Protein AF-A0A1G1WX77-F1 (afdb_monomer)

Radius of gyration: 16.4 Å; Cα contacts (8 Å, |Δi|>4): 19; chains: 1; bounding box: 46×33×35 Å

Organism: NCBI:txid1802605

Foldseek 3Di:
DDDPPPDDDDDPPDDDDDDDADDVRDDPDPDPLSVVVVVLVVVCVVDPVNVPDPVPRPPPPPPPPDD

Secondary structure (DSSP, 8-state):
-PPTT---PPPTT---------GGG--S-SSHHHHHHHHHHHHHHH-TTTSS-GGGS-----S----

Solvent-accessible surface area (backbone atoms only — not comparable to full-atom values): 4828 Å² total; per-residue (Å²): 130,83,63,91,86,67,82,77,85,81,59,90,90,64,86,79,89,86,78,93,73,30,79,95,73,39,79,75,58,88,47,73,64,55,49,52,54,49,52,51,51,51,50,37,74,74,35,84,85,51,70,81,47,85,85,73,60,77,80,85,64,76,90,82,78,76,132

pLDDT: mean 71.07, std 13.5, range [36.53, 85.81]

Mean predicted aligned error: 11.55 Å

Sequence (67 aa):
MPAKNSVKQFNEGGYYHLYNRGVEKRNTFLDQQDYTVFLAYLKKYLDPNLGS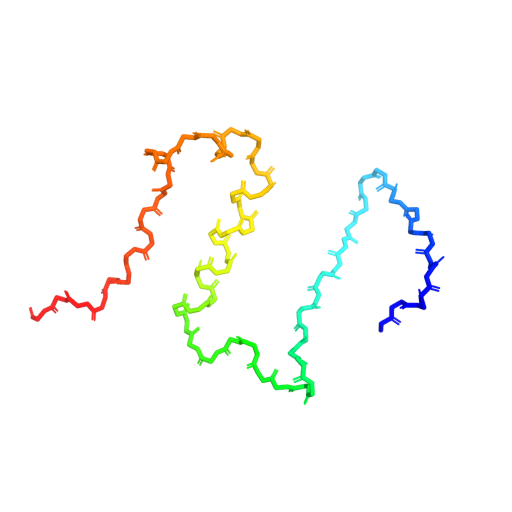DPRKIPSYRCSLCVI

Structure (mmCIF, N/CA/C/O backbone):
data_AF-A0A1G1WX77-F1
#
_entry.id   AF-A0A1G1WX77-F1
#
loop_
_atom_site.group_PDB
_atom_site.id
_atom_site.type_symbol
_atom_site.label_atom_id
_atom_site.label_alt_id
_atom_site.label_comp_id
_atom_site.label_asym_id
_atom_site.label_entity_id
_atom_site.label_seq_id
_atom_site.pdbx_PDB_ins_code
_atom_site.Cartn_x
_atom_site.Cartn_y
_atom_site.Cartn_z
_atom_site.occupancy
_atom_site.B_iso_or_equiv
_atom_site.auth_seq_id
_atom_site.auth_comp_id
_atom_site.auth_asym_id
_atom_site.auth_atom_id
_atom_site.pdbx_PDB_model_num
ATOM 1 N N . MET A 1 1 ? 5.723 -8.931 9.282 1.00 48.59 1 MET A N 1
ATOM 2 C CA . MET A 1 1 ? 6.681 -7.991 8.660 1.00 48.59 1 MET A CA 1
ATOM 3 C C . MET A 1 1 ? 7.926 -8.788 8.327 1.00 48.59 1 MET A C 1
ATOM 5 O O . MET A 1 1 ? 8.364 -9.517 9.208 1.00 48.59 1 MET A O 1
ATOM 9 N N . PRO A 1 2 ? 8.444 -8.736 7.090 1.00 52.31 2 PRO A N 1
ATOM 10 C CA . PRO A 1 2 ? 9.742 -9.332 6.788 1.00 52.31 2 PRO A CA 1
ATOM 11 C C . PRO A 1 2 ? 10.836 -8.598 7.577 1.00 52.31 2 PRO A C 1
ATOM 13 O O . PRO A 1 2 ? 10.699 -7.405 7.859 1.00 52.31 2 PRO A O 1
ATOM 16 N N . ALA A 1 3 ? 11.895 -9.312 7.955 1.00 64.50 3 ALA A N 1
ATOM 17 C CA . ALA A 1 3 ? 13.048 -8.716 8.619 1.00 64.50 3 ALA A CA 1
ATOM 18 C C . ALA A 1 3 ? 13.698 -7.649 7.717 1.00 64.50 3 ALA A C 1
ATOM 20 O O . ALA A 1 3 ? 13.718 -7.790 6.489 1.00 64.50 3 ALA A O 1
ATOM 21 N N . LYS A 1 4 ? 14.229 -6.580 8.326 1.00 51.91 4 LYS A N 1
ATOM 22 C CA . LYS A 1 4 ? 15.046 -5.577 7.622 1.00 51.91 4 LYS A CA 1
ATOM 23 C C . LYS A 1 4 ? 16.166 -6.313 6.860 1.00 51.91 4 LYS A C 1
ATOM 25 O O . LYS A 1 4 ? 16.798 -7.192 7.434 1.00 51.91 4 LYS A O 1
ATOM 30 N N . ASN A 1 5 ? 16.375 -5.971 5.586 1.00 62.22 5 ASN A N 1
ATOM 31 C CA . ASN A 1 5 ? 17.334 -6.592 4.650 1.00 62.22 5 ASN A CA 1
ATOM 32 C C . ASN A 1 5 ? 17.021 -8.021 4.155 1.00 62.22 5 ASN A C 1
ATOM 34 O O . ASN A 1 5 ? 17.899 -8.688 3.614 1.00 62.22 5 ASN A O 1
ATOM 38 N N . SER A 1 6 ? 15.778 -8.497 4.255 1.00 62.06 6 SER A N 1
ATOM 39 C CA . SER A 1 6 ? 15.382 -9.717 3.540 1.00 62.06 6 SER A CA 1
ATOM 40 C C . SER A 1 6 ? 15.301 -9.448 2.030 1.00 62.06 6 SER A C 1
ATOM 42 O O . SER A 1 6 ? 14.396 -8.753 1.563 1.00 62.06 6 SER A O 1
ATOM 44 N N . VAL A 1 7 ? 16.248 -9.996 1.262 1.00 68.06 7 VAL A N 1
ATOM 45 C CA . VAL A 1 7 ? 16.173 -10.036 -0.205 1.00 68.06 7 VAL A CA 1
ATOM 46 C C . VAL A 1 7 ? 15.053 -11.005 -0.581 1.00 68.06 7 VAL A C 1
ATOM 48 O O . VAL A 1 7 ? 15.178 -12.213 -0.389 1.00 68.06 7 VAL A O 1
ATOM 51 N N . LYS A 1 8 ? 13.928 -10.481 -1.075 1.00 70.81 8 LYS A N 1
ATOM 52 C CA . LYS A 1 8 ? 12.841 -11.313 -1.600 1.00 70.81 8 LYS A CA 1
ATOM 53 C C . LYS A 1 8 ? 13.204 -11.767 -3.008 1.00 70.81 8 LYS A C 1
ATOM 55 O O . LYS A 1 8 ? 13.301 -10.938 -3.907 1.00 70.81 8 LYS A O 1
ATOM 60 N N . GLN A 1 9 ? 13.376 -13.072 -3.196 1.00 74.25 9 GLN A N 1
ATOM 61 C CA . GLN A 1 9 ? 13.364 -13.662 -4.531 1.00 74.25 9 GLN A CA 1
ATOM 62 C C . GLN A 1 9 ? 11.920 -13.673 -5.034 1.00 74.25 9 GLN A C 1
ATOM 64 O O . GLN A 1 9 ? 11.034 -14.277 -4.423 1.00 74.25 9 GLN A O 1
ATOM 69 N N . PHE A 1 10 ? 11.681 -12.925 -6.108 1.00 79.00 10 PHE A N 1
ATOM 70 C CA . PHE A 1 10 ? 10.418 -12.953 -6.826 1.00 79.00 10 PHE A CA 1
ATOM 71 C C . PHE A 1 10 ? 10.523 -14.021 -7.910 1.00 79.00 10 PHE A C 1
ATOM 73 O O . PHE A 1 10 ? 11.398 -13.934 -8.766 1.00 79.00 10 PHE A O 1
ATOM 80 N N . ASN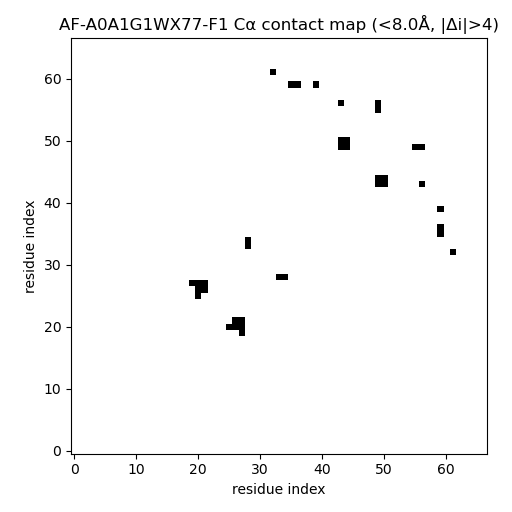 A 1 11 ? 9.660 -15.032 -7.843 1.00 80.88 11 ASN A N 1
ATOM 81 C CA . ASN A 1 11 ? 9.610 -16.095 -8.839 1.00 80.88 11 ASN A CA 1
ATOM 82 C C . ASN A 1 11 ? 8.572 -15.725 -9.900 1.00 80.88 11 ASN A C 1
ATOM 84 O O . ASN A 1 11 ? 7.498 -15.207 -9.574 1.00 80.88 11 ASN A O 1
ATOM 88 N N . GLU A 1 12 ? 8.876 -16.011 -11.163 1.00 83.81 12 GLU A N 1
ATOM 89 C CA . GLU A 1 12 ? 7.934 -15.820 -12.266 1.00 83.81 12 GLU A CA 1
ATOM 90 C C . GLU A 1 12 ? 6.691 -16.701 -12.051 1.00 83.81 12 GLU A C 1
ATOM 92 O O . GLU A 1 12 ? 6.796 -17.886 -11.740 1.00 83.81 12 GLU A O 1
ATOM 97 N N . GLY A 1 13 ? 5.498 -16.101 -12.142 1.00 83.38 13 GLY A N 1
ATOM 98 C CA . GLY A 1 13 ? 4.221 -16.786 -11.891 1.00 83.38 13 GLY A CA 1
ATOM 99 C C . GLY A 1 13 ? 3.822 -16.937 -10.415 1.00 83.38 13 GLY A C 1
ATOM 100 O O . GLY A 1 13 ? 2.812 -17.574 -10.120 1.00 83.38 13 GLY A O 1
ATOM 101 N N . GLY A 1 14 ? 4.575 -16.358 -9.473 1.00 80.69 14 GLY A N 1
ATOM 102 C CA . GLY A 1 14 ? 4.217 -16.372 -8.053 1.00 80.69 14 GLY A CA 1
ATOM 103 C C . GLY A 1 14 ? 3.024 -15.466 -7.719 1.00 80.69 14 GLY A C 1
ATOM 104 O O . GLY A 1 14 ? 2.983 -14.302 -8.114 1.00 80.69 14 GLY A O 1
ATOM 105 N N . TYR A 1 15 ? 2.079 -15.973 -6.923 1.00 80.25 15 TYR A N 1
ATOM 106 C CA . TYR A 1 15 ? 1.013 -15.163 -6.326 1.00 80.25 15 TYR A CA 1
ATOM 107 C C . TYR A 1 15 ? 1.460 -14.628 -4.965 1.00 80.25 15 TYR A C 1
ATOM 109 O O . TYR A 1 15 ? 1.873 -15.386 -4.087 1.00 80.25 15 TYR A O 1
ATOM 117 N N . TYR A 1 16 ? 1.354 -13.314 -4.772 1.00 81.69 16 TYR A N 1
ATOM 118 C CA . TYR A 1 16 ? 1.759 -12.648 -3.536 1.00 81.69 16 TYR A CA 1
ATOM 119 C C . TYR A 1 16 ? 0.567 -11.960 -2.877 1.00 81.69 16 TYR A C 1
ATOM 121 O O . TYR A 1 16 ? -0.151 -11.190 -3.511 1.00 81.69 16 TYR A O 1
ATOM 129 N N . HIS A 1 17 ? 0.390 -12.187 -1.576 1.00 79.19 17 HIS A N 1
ATOM 130 C CA . HIS A 1 17 ? -0.606 -11.471 -0.787 1.00 79.19 17 HIS A CA 1
ATOM 131 C C . HIS A 1 17 ? -0.007 -10.180 -0.218 1.00 79.19 17 HIS A C 1
ATOM 133 O O . HIS A 1 17 ? 0.905 -10.216 0.614 1.00 79.19 17 HIS A O 1
ATOM 139 N N . LEU A 1 18 ? -0.525 -9.033 -0.660 1.00 77.25 18 LEU A N 1
ATOM 140 C CA . LEU A 1 18 ? -0.230 -7.732 -0.063 1.00 77.25 18 LEU A CA 1
ATOM 141 C C . LEU A 1 18 ? -1.244 -7.427 1.038 1.00 77.25 18 LEU A C 1
ATOM 143 O O . LEU A 1 18 ? -2.450 -7.479 0.820 1.00 77.25 18 LEU A O 1
ATOM 147 N N . TYR A 1 19 ? -0.738 -7.049 2.209 1.00 77.69 19 TYR A N 1
ATOM 148 C CA . TYR A 1 19 ? -1.552 -6.582 3.325 1.00 77.69 19 TYR A CA 1
ATOM 149 C C . TYR A 1 19 ? -1.064 -5.195 3.732 1.00 77.69 19 TYR A C 1
ATOM 151 O O . TYR A 1 19 ? 0.076 -5.053 4.184 1.00 77.69 19 TYR A O 1
ATOM 159 N N . ASN A 1 20 ? -1.921 -4.183 3.617 1.00 77.62 20 ASN A N 1
ATOM 160 C CA . ASN A 1 20 ? -1.647 -2.871 4.192 1.00 77.62 20 ASN A CA 1
ATOM 161 C C . ASN A 1 20 ? -2.048 -2.883 5.668 1.00 77.62 20 ASN A C 1
ATOM 163 O O . ASN A 1 20 ? -3.188 -3.194 6.008 1.00 77.62 20 ASN A O 1
ATOM 167 N N . ARG A 1 21 ? -1.102 -2.559 6.552 1.00 78.81 21 ARG A N 1
ATOM 168 C CA . ARG A 1 21 ? -1.368 -2.311 7.974 1.00 78.81 21 ARG A CA 1
ATOM 169 C C . ARG A 1 21 ? -1.040 -0.860 8.277 1.00 78.81 21 ARG A C 1
ATOM 171 O O . ARG A 1 21 ? 0.059 -0.413 7.951 1.00 78.81 21 ARG A O 1
ATOM 178 N N . GLY A 1 22 ? -1.966 -0.159 8.921 1.00 75.88 22 GLY A N 1
ATOM 179 C CA . GLY A 1 22 ? -1.724 1.197 9.391 1.00 75.88 22 GLY A CA 1
ATOM 180 C C . GLY A 1 22 ? -0.646 1.232 10.469 1.00 75.88 22 GLY A C 1
ATOM 181 O O . GLY A 1 22 ? -0.418 0.250 11.187 1.00 75.88 22 GLY A O 1
ATOM 182 N N . VAL A 1 23 ? 0.010 2.385 10.590 1.00 76.44 23 VAL A N 1
ATOM 183 C CA . VAL A 1 23 ? 0.896 2.682 11.720 1.00 76.44 23 VAL A CA 1
ATOM 184 C C . VAL A 1 23 ? 0.096 2.484 13.011 1.00 76.44 23 VAL A C 1
ATOM 186 O O . VAL A 1 23 ? -1.079 2.840 13.076 1.00 76.44 23 VAL A O 1
ATOM 189 N N . GLU A 1 24 ? 0.697 1.818 14.000 1.00 83.81 24 GLU A N 1
ATOM 190 C CA . GLU A 1 24 ? 0.026 1.439 15.257 1.00 83.81 24 GLU A CA 1
ATOM 191 C C . GLU A 1 24 ? -1.246 0.586 15.084 1.00 83.81 24 GLU A C 1
ATOM 193 O O . GLU A 1 24 ? -2.137 0.611 15.927 1.00 83.81 24 GLU A O 1
ATOM 198 N N . LYS A 1 25 ? -1.338 -0.206 14.003 1.00 77.00 25 LYS A N 1
ATOM 199 C CA . LYS A 1 25 ? -2.503 -1.063 13.692 1.00 77.00 25 LYS A CA 1
ATOM 200 C C . LYS A 1 25 ? -3.818 -0.291 13.534 1.00 77.00 25 LYS A C 1
ATOM 202 O O . LYS A 1 25 ? -4.889 -0.878 13.658 1.00 77.00 25 LYS A O 1
ATOM 207 N N . ARG A 1 26 ? -3.751 1.007 13.245 1.00 79.06 26 ARG A N 1
ATOM 208 C CA . ARG A 1 26 ? -4.941 1.803 12.946 1.00 79.06 26 ARG A CA 1
ATOM 209 C C . ARG A 1 26 ? -5.542 1.363 11.611 1.00 79.06 26 ARG A C 1
ATOM 211 O O . ARG A 1 26 ? -4.824 0.894 10.721 1.00 79.06 26 ARG A O 1
ATOM 218 N N . ASN A 1 27 ? -6.850 1.542 11.462 1.00 77.25 27 ASN A N 1
ATOM 219 C CA . ASN A 1 27 ? -7.524 1.304 10.191 1.00 77.25 27 ASN A CA 1
ATOM 220 C C . ASN A 1 27 ? -7.004 2.312 9.157 1.00 77.25 27 ASN A C 1
ATOM 222 O O . ASN A 1 27 ? -7.105 3.518 9.358 1.00 77.25 27 ASN A O 1
ATOM 226 N N . THR A 1 28 ? -6.390 1.816 8.078 1.00 73.81 28 THR A N 1
ATOM 227 C CA . THR A 1 28 ? -5.823 2.649 6.998 1.00 73.81 28 THR A CA 1
ATOM 228 C C . THR A 1 28 ? -6.896 3.193 6.062 1.00 73.81 28 THR A C 1
ATOM 230 O O . THR A 1 28 ? -6.716 4.256 5.484 1.00 73.81 28 THR A O 1
ATOM 233 N N . PHE A 1 29 ? -8.003 2.466 5.925 1.00 81.31 29 PHE A N 1
ATOM 234 C CA . PHE A 1 29 ? -9.148 2.856 5.116 1.00 81.31 29 PHE A CA 1
ATOM 235 C C . PHE A 1 29 ? -10.335 2.983 6.060 1.00 81.31 29 PHE A C 1
ATOM 237 O O . PHE A 1 29 ? -10.772 1.983 6.635 1.00 81.31 29 PHE A O 1
ATOM 244 N N . LEU A 1 30 ? -10.768 4.218 6.295 1.00 79.69 30 LEU A N 1
ATOM 245 C CA . LEU A 1 30 ? -11.918 4.519 7.145 1.00 79.69 30 LEU A CA 1
ATOM 246 C C . LEU A 1 30 ? -13.191 4.600 6.306 1.00 79.69 30 LEU A C 1
ATOM 248 O O . LEU A 1 30 ? -14.245 4.187 6.779 1.00 79.69 30 LEU A O 1
ATOM 252 N N . ASP A 1 31 ? -13.065 5.064 5.061 1.00 82.56 31 ASP A N 1
ATOM 253 C CA . ASP A 1 31 ? -14.168 5.175 4.120 1.00 82.56 31 ASP A CA 1
ATOM 254 C C . ASP A 1 31 ? -13.911 4.425 2.798 1.00 82.56 31 ASP A C 1
ATOM 256 O O . ASP A 1 31 ? -12.774 4.131 2.403 1.00 82.56 31 ASP A O 1
ATOM 260 N N . GLN A 1 32 ? -14.994 4.113 2.084 1.00 81.94 32 GLN A N 1
ATOM 261 C CA . GLN A 1 32 ? -14.938 3.461 0.776 1.00 81.94 32 GLN A CA 1
ATOM 262 C C . GLN A 1 32 ? -14.269 4.356 -0.282 1.00 81.94 32 GLN A C 1
ATOM 264 O O . GLN A 1 32 ? -13.642 3.849 -1.225 1.00 81.94 32 GLN A O 1
ATOM 269 N N . GLN A 1 33 ? -14.338 5.681 -0.115 1.00 81.44 33 GLN A N 1
ATOM 270 C CA . GLN A 1 33 ? -13.656 6.627 -0.989 1.00 81.44 33 GLN A CA 1
ATOM 271 C C . GLN A 1 33 ? -12.130 6.505 -0.875 1.00 81.44 33 GLN A C 1
ATOM 273 O O . GLN A 1 33 ? -11.458 6.425 -1.907 1.00 81.44 33 GLN A O 1
ATOM 278 N N . ASP A 1 34 ? -11.587 6.383 0.342 1.00 81.62 34 ASP A N 1
ATOM 279 C CA . ASP A 1 34 ? -10.144 6.201 0.573 1.00 81.62 34 ASP A CA 1
ATOM 280 C C . ASP A 1 34 ? -9.627 4.930 -0.109 1.00 81.62 34 ASP A C 1
ATOM 282 O O . ASP A 1 34 ? -8.575 4.926 -0.757 1.00 81.62 34 ASP A O 1
ATOM 286 N N . TYR A 1 35 ? -10.400 3.845 -0.010 1.00 82.62 35 TYR A N 1
ATOM 287 C CA . TYR A 1 35 ? -10.080 2.578 -0.662 1.00 82.62 35 TYR A CA 1
ATOM 288 C C . TYR A 1 35 ? -10.050 2.711 -2.192 1.00 82.62 35 TYR A C 1
ATOM 290 O O . TYR A 1 35 ? -9.129 2.223 -2.853 1.00 82.62 35 TYR A O 1
ATOM 298 N N . THR A 1 36 ? -11.026 3.419 -2.763 1.00 84.31 36 THR A N 1
ATOM 299 C CA . THR A 1 36 ? -11.129 3.624 -4.215 1.00 84.31 36 THR A CA 1
ATOM 300 C C . THR A 1 36 ? -9.960 4.455 -4.745 1.00 84.31 36 THR A C 1
ATOM 302 O O . THR A 1 36 ? -9.360 4.111 -5.767 1.00 84.31 36 THR A O 1
ATOM 305 N N . VAL A 1 37 ? -9.583 5.507 -4.015 1.00 84.25 37 VAL A N 1
ATOM 306 C CA . VAL A 1 37 ? -8.423 6.350 -4.332 1.00 84.25 37 VAL A CA 1
ATOM 307 C C . VAL A 1 37 ? -7.117 5.556 -4.223 1.00 84.25 37 VAL A C 1
ATOM 309 O O . VAL A 1 37 ? -6.241 5.675 -5.081 1.00 84.25 37 VAL A O 1
ATOM 312 N N . PHE A 1 38 ? -6.977 4.683 -3.227 1.00 84.75 38 PHE A N 1
ATOM 313 C CA . PHE A 1 38 ? -5.805 3.814 -3.126 1.00 84.75 38 PHE A CA 1
ATOM 314 C C . PHE A 1 38 ? -5.685 2.847 -4.315 1.00 84.75 38 PHE A C 1
ATOM 316 O O . PHE A 1 38 ? -4.610 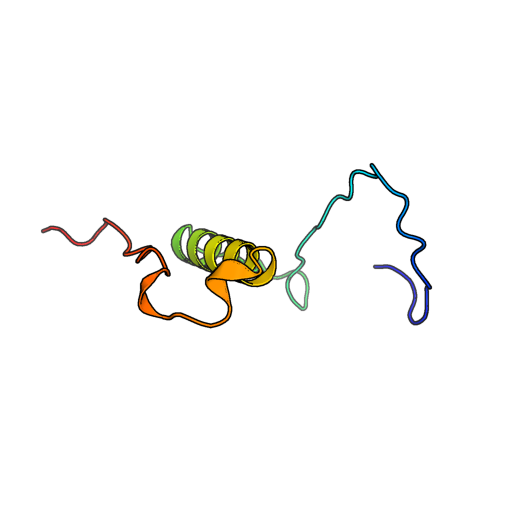2.733 -4.909 1.00 84.75 38 PHE A O 1
ATOM 323 N N . LEU A 1 39 ? -6.783 2.195 -4.716 1.00 84.25 39 LEU A N 1
ATOM 324 C CA . LEU A 1 39 ? -6.792 1.307 -5.886 1.00 84.25 39 LEU A CA 1
ATOM 325 C C . LEU A 1 39 ? -6.454 2.043 -7.186 1.00 84.25 39 LEU A C 1
ATOM 327 O O . LEU A 1 39 ? -5.753 1.502 -8.042 1.00 84.25 39 LEU A O 1
ATOM 331 N N . ALA A 1 40 ? -6.937 3.273 -7.330 1.00 83.38 40 ALA A N 1
ATOM 332 C CA . ALA A 1 40 ? -6.608 4.153 -8.438 1.00 83.38 40 ALA A CA 1
ATOM 333 C C . ALA A 1 40 ? -5.102 4.418 -8.555 1.00 83.38 40 ALA A C 1
ATOM 335 O O . ALA A 1 40 ? -4.519 4.264 -9.632 1.00 83.38 40 ALA A O 1
ATOM 336 N N . TYR A 1 41 ? -4.462 4.778 -7.442 1.00 82.56 41 TYR A N 1
ATOM 337 C CA . TYR A 1 41 ? -3.016 4.977 -7.410 1.00 82.56 41 TYR A CA 1
ATOM 338 C C . TYR A 1 41 ? -2.260 3.684 -7.701 1.00 82.56 41 TYR A C 1
ATOM 340 O O . TYR A 1 41 ? -1.315 3.708 -8.485 1.00 82.56 41 TYR A O 1
ATOM 348 N N . LEU A 1 42 ? -2.691 2.556 -7.131 1.00 85.81 42 LEU A N 1
ATOM 349 C CA . LEU A 1 42 ? -2.062 1.262 -7.386 1.00 85.81 42 LEU A CA 1
ATOM 350 C C . LEU A 1 42 ? -2.071 0.935 -8.885 1.00 85.81 42 LEU A C 1
ATOM 352 O O . LEU A 1 42 ? -1.018 0.670 -9.456 1.00 85.81 42 LEU A O 1
ATOM 356 N N . LYS A 1 43 ? -3.232 1.050 -9.540 1.00 83.25 43 LYS A N 1
ATOM 357 C CA . LYS A 1 43 ? -3.356 0.864 -10.994 1.00 83.25 43 LYS A CA 1
ATOM 358 C C . LYS A 1 43 ? -2.425 1.798 -11.762 1.00 83.25 43 LYS A C 1
ATOM 360 O O . LYS A 1 43 ? -1.700 1.337 -12.632 1.00 83.25 43 LYS A O 1
ATOM 365 N N . LYS A 1 44 ? -2.368 3.080 -11.386 1.00 82.81 44 LYS A N 1
ATOM 366 C CA . LYS A 1 44 ? -1.473 4.061 -12.017 1.00 82.81 44 LYS A CA 1
ATOM 367 C C . LYS A 1 44 ? 0.007 3.666 -11.939 1.00 82.81 44 LYS A C 1
ATOM 369 O O . LYS A 1 44 ? 0.728 3.909 -12.896 1.00 82.81 44 LYS A O 1
ATOM 374 N N . TYR A 1 45 ? 0.466 3.105 -10.820 1.00 82.75 45 TYR A N 1
ATOM 375 C CA . TYR A 1 45 ? 1.868 2.697 -10.669 1.00 82.75 45 TYR A CA 1
ATOM 376 C C . TYR A 1 45 ? 2.191 1.367 -11.355 1.00 82.75 45 TYR A C 1
ATOM 378 O O . TYR A 1 45 ? 3.343 1.144 -11.716 1.00 82.75 45 TYR A O 1
ATOM 386 N N . LEU A 1 46 ? 1.199 0.489 -11.521 1.00 83.88 46 LEU A N 1
ATOM 387 C CA . LEU A 1 46 ? 1.365 -0.774 -12.242 1.00 83.88 46 LEU A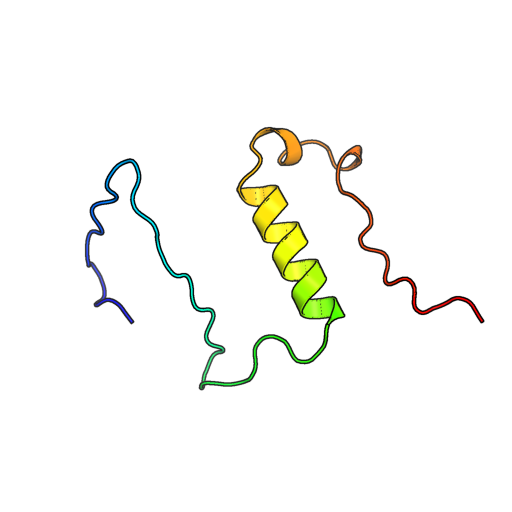 CA 1
ATOM 388 C C . LEU A 1 46 ? 1.280 -0.587 -13.764 1.00 83.88 46 LEU A C 1
ATOM 390 O O . LEU A 1 46 ? 1.906 -1.350 -14.495 1.00 83.88 46 LEU A O 1
ATOM 394 N N . ASP A 1 47 ? 0.533 0.412 -14.239 1.00 83.19 47 ASP A N 1
ATOM 395 C CA . ASP A 1 47 ? 0.400 0.707 -15.663 1.00 83.19 47 ASP A CA 1
ATOM 396 C C . ASP A 1 47 ? 1.522 1.635 -16.166 1.00 83.19 47 ASP A C 1
ATOM 398 O O . ASP A 1 47 ? 1.506 2.839 -15.882 1.00 83.19 47 ASP A O 1
ATOM 402 N N . PRO A 1 48 ? 2.448 1.155 -17.017 1.00 76.62 48 PRO A N 1
ATOM 403 C CA . PRO A 1 48 ? 3.501 2.002 -17.584 1.00 76.62 48 PRO A CA 1
ATOM 404 C C . PRO A 1 48 ? 2.939 3.112 -18.491 1.00 76.62 48 PRO A C 1
ATOM 406 O O . PRO A 1 48 ? 3.579 4.139 -18.697 1.00 76.62 48 PRO A O 1
ATOM 409 N N . ASN A 1 49 ? 1.715 2.936 -19.000 1.00 74.00 49 ASN A N 1
ATOM 410 C CA . ASN A 1 49 ? 1.044 3.871 -19.904 1.00 74.00 49 ASN A CA 1
ATOM 411 C C . ASN A 1 49 ? 0.261 4.990 -19.191 1.00 74.00 49 ASN A C 1
ATOM 413 O O . ASN A 1 49 ? -0.178 5.932 -19.856 1.00 74.00 49 ASN A O 1
ATOM 417 N N . LEU A 1 50 ? 0.044 4.888 -17.872 1.00 66.62 50 LEU A N 1
ATOM 418 C CA . LEU A 1 50 ? -0.667 5.903 -17.077 1.00 66.62 50 LEU A CA 1
ATOM 419 C C . LEU A 1 50 ? 0.278 6.895 -16.373 1.00 66.62 50 LEU A C 1
ATOM 421 O O . LEU A 1 50 ? -0.180 7.910 -15.845 1.00 66.62 50 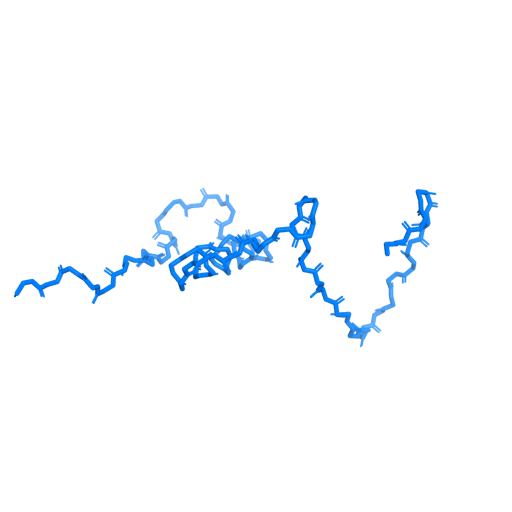LEU A O 1
ATOM 425 N N . GLY A 1 51 ? 1.585 6.621 -16.352 1.00 58.44 51 GLY A N 1
ATOM 426 C C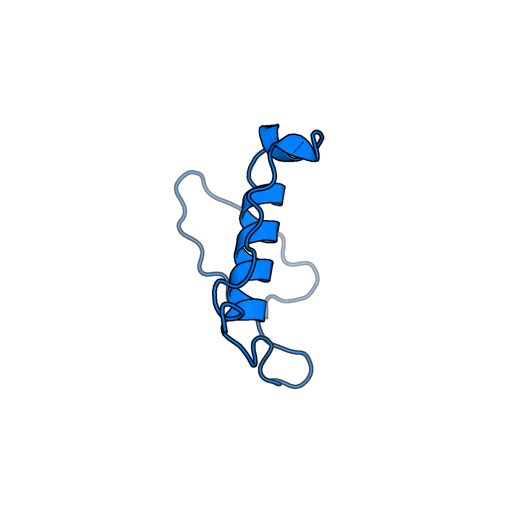A . GLY A 1 51 ? 2.564 7.376 -15.566 1.00 58.44 51 GLY A CA 1
ATOM 427 C C . GLY A 1 51 ? 2.806 8.825 -16.010 1.00 58.44 51 GLY A C 1
ATOM 428 O O . GLY A 1 51 ? 3.217 9.635 -15.183 1.00 58.44 51 GLY A O 1
ATOM 429 N N . SER A 1 52 ? 2.528 9.179 -17.270 1.00 56.91 52 SER A N 1
ATOM 430 C CA . SER A 1 52 ? 2.946 10.463 -17.859 1.00 56.91 52 SER A CA 1
ATOM 431 C C . SER A 1 52 ? 1.818 11.379 -18.348 1.00 56.91 52 SER A C 1
ATOM 433 O O . SER A 1 52 ? 2.065 12.573 -18.505 1.00 56.91 52 SER A O 1
ATOM 435 N N . ASP A 1 53 ? 0.592 10.881 -18.561 1.00 63.97 53 ASP A N 1
ATOM 436 C CA . ASP A 1 53 ? -0.503 11.692 -19.121 1.00 63.97 53 ASP A CA 1
ATOM 437 C C . ASP A 1 53 ? -1.649 11.908 -18.110 1.00 63.97 53 ASP A C 1
ATOM 439 O O . ASP A 1 53 ? -2.405 10.971 -17.823 1.00 63.97 53 ASP A O 1
ATOM 443 N N . PRO A 1 54 ? -1.843 13.138 -17.590 1.00 59.72 54 PRO A N 1
ATOM 444 C CA . PRO A 1 54 ? -2.931 13.449 -16.663 1.00 59.72 54 PRO A CA 1
ATOM 445 C C . PRO A 1 54 ? -4.335 13.268 -17.267 1.00 59.72 54 PRO A C 1
ATOM 447 O O . PRO A 1 54 ? -5.309 13.218 -16.519 1.00 59.72 54 PRO A O 1
ATOM 450 N N . ARG A 1 55 ? -4.468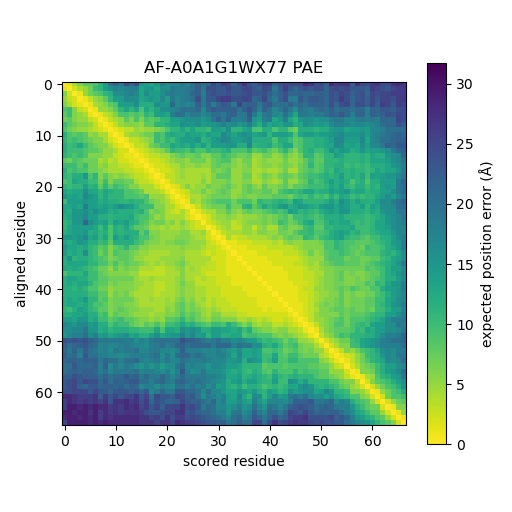 13.127 -18.594 1.00 64.81 55 ARG A N 1
ATOM 451 C CA . ARG A 1 55 ? -5.763 12.983 -19.288 1.00 64.81 55 ARG A CA 1
ATOM 452 C C . ARG A 1 55 ? -6.336 11.564 -19.266 1.00 64.81 55 ARG A C 1
ATOM 454 O O . ARG A 1 55 ? -7.513 11.391 -19.561 1.00 64.81 55 ARG A O 1
ATOM 461 N N . LYS A 1 56 ? -5.528 10.550 -18.932 1.00 62.44 56 LYS A N 1
ATOM 462 C CA . LYS A 1 56 ? -5.968 9.140 -18.869 1.00 62.44 56 LYS A CA 1
ATOM 463 C C . LYS A 1 56 ? -6.416 8.694 -17.484 1.00 62.44 56 LYS A C 1
ATOM 465 O O . LYS A 1 56 ? -6.828 7.550 -17.333 1.00 62.44 56 LYS A O 1
ATOM 470 N N . ILE A 1 57 ? -6.315 9.558 -16.477 1.00 58.00 57 ILE A N 1
ATOM 471 C CA . ILE A 1 57 ? -6.717 9.224 -15.114 1.00 58.00 57 ILE A CA 1
ATOM 472 C C . ILE A 1 57 ? -8.252 9.199 -15.097 1.00 58.00 57 ILE A C 1
ATOM 474 O O . ILE A 1 57 ? -8.858 10.259 -15.276 1.00 58.00 57 ILE A O 1
ATOM 478 N N . PRO A 1 58 ? -8.907 8.039 -14.902 1.00 59.31 58 PRO A N 1
ATOM 479 C CA . PRO A 1 58 ? -10.345 8.039 -14.710 1.00 59.31 58 PRO A CA 1
ATOM 480 C C . PRO A 1 58 ? -10.641 8.869 -13.462 1.00 59.31 58 PRO A C 1
ATOM 482 O O . PRO A 1 58 ? -10.056 8.635 -12.406 1.00 59.31 58 PRO A O 1
ATOM 485 N N . SER A 1 59 ? -11.504 9.877 -13.572 1.00 59.69 59 SER A N 1
ATOM 486 C CA . SER A 1 59 ? -11.943 10.623 -12.401 1.00 59.69 59 SER A CA 1
ATOM 487 C C . SER A 1 59 ? -12.828 9.693 -11.577 1.00 59.69 59 SER A C 1
ATOM 489 O O . SER A 1 59 ? -14.009 9.507 -11.852 1.00 59.69 59 SER A O 1
ATOM 491 N N . TYR A 1 60 ? -12.249 9.073 -10.550 1.00 57.44 60 TYR A N 1
ATOM 492 C CA . TYR A 1 60 ? -12.981 8.372 -9.488 1.00 57.44 60 TYR A CA 1
ATOM 493 C C . TYR A 1 60 ? -13.691 9.431 -8.635 1.00 57.44 60 TYR A C 1
ATOM 495 O O . TYR A 1 60 ? -13.396 9.654 -7.462 1.00 57.44 60 TYR A O 1
ATOM 503 N N . ARG A 1 61 ? -14.563 10.205 -9.280 1.00 52.97 61 ARG A N 1
ATOM 504 C CA . ARG A 1 61 ? -15.394 11.198 -8.634 1.00 52.97 61 ARG A CA 1
ATOM 505 C C . ARG A 1 61 ? -16.461 10.396 -7.913 1.00 52.97 61 ARG A C 1
ATOM 507 O O . ARG A 1 61 ? -17.261 9.722 -8.554 1.00 52.97 61 ARG A O 1
ATOM 514 N N . CYS A 1 62 ? -16.395 10.428 -6.588 1.00 47.12 62 CYS A N 1
ATOM 515 C CA . CYS A 1 62 ? -17.406 9.879 -5.702 1.00 47.12 62 CYS A CA 1
ATOM 516 C C . CYS A 1 62 ? -18.786 10.293 -6.230 1.00 47.12 62 CYS A C 1
ATOM 518 O O . CYS A 1 62 ? -19.122 1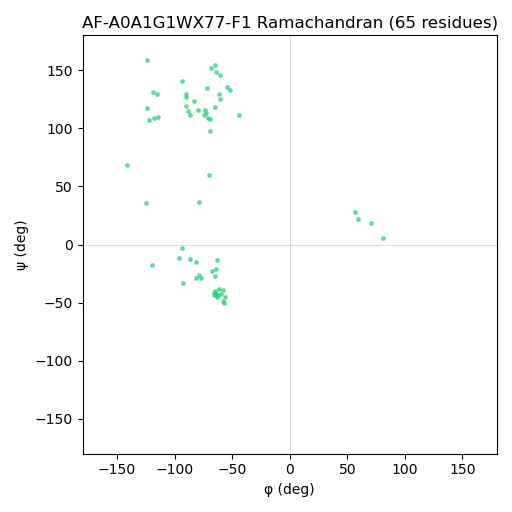1.478 -6.257 1.00 47.12 62 CYS A O 1
ATOM 520 N N . SER A 1 63 ? -19.554 9.326 -6.722 1.00 48.31 63 SER A N 1
ATOM 521 C CA . SER A 1 63 ? -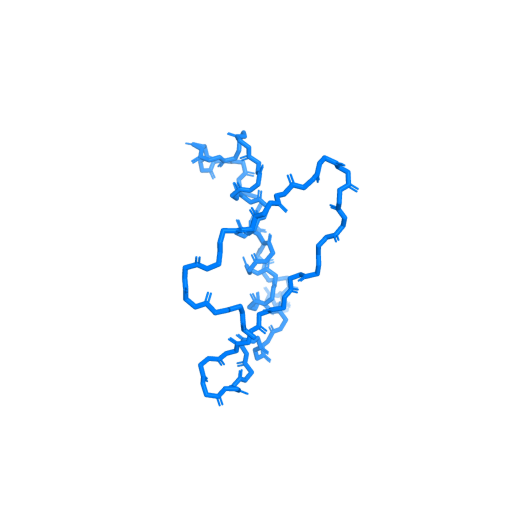20.886 9.515 -7.298 1.00 48.31 63 SER A CA 1
ATOM 522 C C . SER A 1 63 ? -21.952 9.663 -6.206 1.00 48.31 63 SER A C 1
ATOM 524 O O . SER A 1 63 ? -23.052 9.143 -6.345 1.00 48.31 63 SER A O 1
ATOM 526 N N . LEU A 1 64 ? -21.616 10.326 -5.096 1.00 47.19 64 LEU A N 1
ATOM 527 C CA . LEU A 1 64 ? -22.495 10.538 -3.940 1.00 47.19 64 LEU A CA 1
ATOM 528 C C . LEU A 1 64 ? -22.631 12.026 -3.591 1.00 47.19 64 LEU A C 1
ATOM 530 O O . LEU A 1 64 ? -22.723 12.422 -2.436 1.00 47.19 64 LEU A O 1
ATOM 534 N N . CYS A 1 65 ? -22.646 12.864 -4.624 1.00 36.53 65 CYS A N 1
ATOM 535 C CA . CYS A 1 65 ? -23.098 14.244 -4.520 1.00 36.53 65 CYS A CA 1
ATOM 536 C C . CYS A 1 65 ? -23.886 14.594 -5.787 1.00 36.53 65 CYS A C 1
ATOM 538 O O . CYS A 1 65 ? -23.422 15.329 -6.655 1.00 36.53 65 CYS A O 1
ATOM 540 N N . VAL A 1 66 ? -25.055 13.972 -5.932 1.00 37.31 66 VAL A N 1
ATOM 541 C CA . VAL A 1 66 ? -26.149 14.512 -6.739 1.00 37.31 66 VAL A CA 1
ATOM 542 C C . VAL A 1 66 ? -27.314 14.619 -5.766 1.00 37.31 66 VAL A C 1
ATOM 544 O O . VAL A 1 66 ? -27.792 13.606 -5.263 1.00 37.31 66 VAL A O 1
ATOM 547 N N . ILE A 1 67 ? -27.605 15.869 -5.410 1.00 39.44 67 ILE A N 1
ATOM 548 C CA . ILE A 1 67 ? -28.774 16.315 -4.645 1.00 39.44 67 ILE A CA 1
ATOM 549 C C . ILE A 1 67 ? -30.047 15.832 -5.341 1.00 39.44 67 ILE A C 1
ATOM 551 O O . ILE A 1 67 ? -30.056 15.860 -6.594 1.00 39.44 67 ILE A O 1
#